Protein AF-A0A959RTI9-F1 (afdb_monomer_lite)

Structure (mmCIF, N/CA/C/O backbone):
data_AF-A0A959RTI9-F1
#
_entry.id   AF-A0A959RTI9-F1
#
loop_
_atom_site.group_PDB
_atom_site.id
_atom_site.type_symbol
_atom_site.label_atom_id
_atom_site.label_alt_id
_atom_site.label_comp_id
_atom_site.label_asym_id
_atom_site.label_entity_id
_atom_site.label_seq_id
_atom_site.pdbx_PDB_ins_code
_atom_site.Cartn_x
_atom_site.Cartn_y
_atom_site.Cartn_z
_atom_site.occupancy
_atom_site.B_iso_or_equiv
_atom_site.auth_seq_id
_atom_site.auth_comp_id
_atom_site.auth_asym_id
_atom_site.auth_atom_id
_atom_site.pdbx_PDB_model_num
ATOM 1 N N . MET A 1 1 ? 55.085 5.504 -13.048 1.00 36.44 1 MET A N 1
ATOM 2 C CA . MET A 1 1 ? 54.106 6.580 -12.779 1.00 36.44 1 MET A CA 1
ATOM 3 C C . MET A 1 1 ? 52.721 5.998 -13.016 1.00 36.44 1 MET A C 1
ATOM 5 O O . MET A 1 1 ? 52.321 5.888 -14.165 1.00 36.44 1 MET A O 1
ATOM 9 N N . ASN A 1 2 ? 52.036 5.537 -11.965 1.00 36.00 2 ASN A N 1
ATOM 10 C CA . ASN A 1 2 ? 50.698 4.949 -12.093 1.00 36.00 2 ASN A CA 1
ATOM 11 C C . ASN A 1 2 ? 49.658 6.026 -11.789 1.00 36.00 2 ASN A C 1
ATOM 13 O O . ASN A 1 2 ? 49.464 6.396 -10.633 1.00 36.00 2 ASN A O 1
ATOM 17 N N . ASN A 1 3 ? 49.036 6.548 -12.842 1.00 45.06 3 ASN A N 1
ATOM 18 C CA . ASN A 1 3 ? 47.952 7.514 -12.749 1.00 45.06 3 ASN A CA 1
ATOM 19 C C . ASN A 1 3 ? 46.677 6.764 -12.335 1.00 45.06 3 ASN A C 1
ATOM 21 O O . ASN A 1 3 ? 46.053 6.085 -13.149 1.00 45.06 3 ASN A O 1
ATOM 25 N N . GLN A 1 4 ? 46.338 6.810 -11.047 1.00 54.28 4 GLN A N 1
ATOM 26 C CA . GLN A 1 4 ? 45.078 6.272 -10.537 1.00 54.28 4 GLN A CA 1
ATOM 27 C C . GLN A 1 4 ? 43.976 7.272 -10.883 1.00 54.28 4 GLN A C 1
ATOM 29 O O . GLN A 1 4 ? 43.758 8.257 -10.177 1.00 54.28 4 GLN A O 1
ATOM 34 N N . ASN A 1 5 ? 43.323 7.049 -12.021 1.00 61.22 5 ASN A N 1
ATOM 35 C CA . ASN A 1 5 ? 42.194 7.848 -12.471 1.00 61.22 5 ASN A CA 1
ATOM 36 C C . ASN A 1 5 ? 41.013 7.599 -11.521 1.00 61.22 5 ASN A C 1
ATOM 38 O O . ASN A 1 5 ? 40.184 6.724 -11.762 1.00 61.22 5 ASN A O 1
ATOM 42 N N . ASN A 1 6 ? 40.926 8.371 -10.438 1.00 61.66 6 ASN A N 1
ATOM 43 C CA . ASN A 1 6 ? 39.734 8.441 -9.601 1.00 61.66 6 ASN A CA 1
ATOM 44 C C . ASN A 1 6 ? 38.649 9.189 -10.382 1.00 61.66 6 ASN A C 1
ATOM 46 O O . ASN A 1 6 ? 38.362 10.358 -10.113 1.00 61.66 6 ASN A O 1
ATOM 50 N N . LEU A 1 7 ? 38.067 8.543 -11.397 1.00 68.25 7 LEU A N 1
ATOM 51 C CA . LEU A 1 7 ? 36.835 9.044 -11.984 1.00 68.25 7 LEU A CA 1
ATOM 52 C C . LEU A 1 7 ? 35.827 9.114 -10.846 1.00 68.25 7 LEU A C 1
ATOM 54 O O . LEU A 1 7 ? 35.525 8.106 -10.206 1.00 68.25 7 LEU A O 1
ATOM 58 N N . SER A 1 8 ? 35.356 10.325 -10.551 1.00 81.19 8 SER A N 1
ATOM 59 C CA . SER A 1 8 ? 34.340 10.491 -9.523 1.00 81.19 8 SER A CA 1
ATOM 60 C C . SER A 1 8 ? 33.170 9.566 -9.862 1.00 81.19 8 SER A C 1
ATOM 62 O O . SER A 1 8 ? 32.720 9.531 -11.009 1.00 81.19 8 SER A O 1
ATOM 64 N N . ALA A 1 9 ? 32.674 8.807 -8.882 1.00 79.06 9 ALA A N 1
ATOM 65 C CA . ALA A 1 9 ? 31.530 7.913 -9.083 1.00 79.06 9 ALA A CA 1
ATOM 66 C C . ALA A 1 9 ? 30.336 8.649 -9.726 1.00 79.06 9 ALA A C 1
ATOM 68 O O . ALA A 1 9 ? 29.565 8.063 -10.476 1.00 79.06 9 ALA A O 1
ATOM 69 N N . ARG A 1 10 ? 30.251 9.967 -9.500 1.00 78.69 10 ARG A N 1
ATOM 70 C CA . ARG A 1 10 ? 29.314 10.901 -10.134 1.00 78.69 10 ARG A CA 1
ATOM 71 C C . ARG A 1 10 ? 29.502 11.014 -11.651 1.00 78.69 10 ARG A C 1
ATOM 73 O O . ARG A 1 10 ? 28.515 10.973 -12.374 1.00 78.69 10 ARG A O 1
ATOM 80 N N . LEU A 1 11 ? 30.741 11.131 -12.136 1.00 88.69 11 LEU A N 1
ATOM 81 C CA . LEU A 1 11 ? 31.049 11.180 -13.569 1.00 88.69 11 LEU A CA 1
ATOM 82 C C . LEU A 1 11 ? 30.736 9.841 -14.243 1.00 88.69 11 LEU A C 1
ATOM 84 O O . LEU A 1 11 ? 30.121 9.826 -15.303 1.00 88.69 11 LEU A O 1
ATOM 88 N N . VAL A 1 12 ? 31.110 8.723 -13.613 1.00 88.69 12 VAL A N 1
ATOM 89 C CA . VAL A 1 12 ? 30.820 7.381 -14.144 1.00 88.69 12 VAL A CA 1
ATOM 90 C C . VAL A 1 12 ? 29.311 7.141 -14.199 1.00 88.69 12 VAL A C 1
ATOM 92 O O . VAL A 1 12 ? 28.798 6.760 -15.246 1.00 88.69 12 VAL A O 1
ATOM 95 N N . ALA A 1 13 ? 28.585 7.438 -13.117 1.00 84.12 13 ALA A N 1
ATOM 96 C CA . ALA A 1 13 ? 27.128 7.337 -13.088 1.00 84.12 13 ALA A CA 1
ATOM 97 C C . ALA A 1 13 ? 26.467 8.244 -14.138 1.00 84.12 13 ALA A C 1
ATOM 99 O O . ALA A 1 13 ? 25.537 7.814 -14.814 1.00 84.12 13 ALA A O 1
ATOM 100 N N . GLY A 1 14 ? 26.975 9.468 -14.320 1.00 91.56 14 GLY A N 1
ATOM 101 C CA . GLY A 1 14 ? 26.494 10.399 -15.340 1.00 91.56 14 GLY A CA 1
ATOM 102 C C . GLY A 1 14 ? 26.694 9.880 -16.764 1.00 91.56 14 GLY A C 1
ATOM 103 O O . GLY A 1 14 ? 25.753 9.890 -17.549 1.00 91.56 14 GLY A O 1
ATOM 104 N N . ILE A 1 15 ? 27.884 9.366 -17.091 1.00 94.56 15 ILE A N 1
ATOM 105 C CA . ILE A 1 15 ? 28.177 8.790 -18.415 1.00 94.56 15 ILE A CA 1
ATOM 106 C C . ILE A 1 15 ? 27.291 7.570 -18.684 1.00 94.56 15 ILE A C 1
ATOM 108 O O . ILE A 1 15 ? 26.726 7.457 -19.769 1.00 94.56 15 ILE A O 1
ATOM 112 N N . VAL A 1 16 ? 27.128 6.685 -17.697 1.00 91.56 16 VAL A N 1
ATOM 113 C CA . VAL A 1 16 ? 26.249 5.510 -17.802 1.00 91.56 16 VAL A CA 1
ATOM 114 C C . VAL A 1 16 ? 24.797 5.933 -18.037 1.00 91.56 16 VAL A C 1
ATOM 116 O O . VAL A 1 16 ? 24.138 5.377 -18.912 1.00 91.56 16 VAL A O 1
ATOM 119 N N . LEU A 1 17 ? 24.312 6.947 -17.317 1.00 93.06 17 LEU A N 1
ATOM 120 C CA . LEU A 1 17 ? 22.950 7.462 -17.461 1.00 93.06 17 LEU A CA 1
ATOM 121 C C . LEU A 1 17 ? 22.720 8.118 -18.830 1.00 93.06 17 LEU A C 1
ATOM 123 O O . LEU A 1 17 ? 21.691 7.873 -19.455 1.00 93.06 17 LEU A O 1
ATOM 127 N N . ILE A 1 18 ? 23.689 8.893 -19.329 1.00 95.25 18 ILE A N 1
ATOM 128 C CA . ILE A 1 18 ? 23.640 9.487 -20.674 1.00 95.25 18 ILE A CA 1
ATOM 129 C C . ILE A 1 18 ? 23.635 8.390 -21.745 1.00 95.25 18 ILE A C 1
ATOM 131 O O . ILE A 1 18 ? 22.840 8.461 -22.679 1.00 95.25 18 ILE A O 1
ATOM 135 N N . ALA A 1 19 ? 24.478 7.363 -21.607 1.00 93.19 19 ALA A N 1
ATOM 136 C CA . ALA A 1 19 ? 24.539 6.251 -22.553 1.00 93.19 19 ALA A CA 1
ATOM 137 C C . ALA A 1 19 ? 23.228 5.445 -22.584 1.00 93.19 19 ALA A C 1
ATOM 139 O O . ALA A 1 19 ? 22.709 5.171 -23.664 1.00 93.19 19 ALA A O 1
ATOM 140 N N . LEU A 1 20 ? 22.663 5.123 -21.414 1.00 88.31 20 LEU A N 1
ATOM 141 C CA . LEU A 1 20 ? 21.357 4.465 -21.284 1.00 88.31 20 LEU A CA 1
ATOM 142 C C . LEU A 1 20 ? 20.231 5.303 -21.903 1.00 88.31 20 LEU A C 1
ATOM 144 O O . LEU A 1 20 ? 19.419 4.768 -22.652 1.00 88.31 20 LEU A O 1
ATOM 148 N N . GLY A 1 21 ? 20.203 6.612 -21.636 1.00 84.69 21 GLY A N 1
ATOM 149 C CA . GLY A 1 21 ? 19.206 7.523 -22.201 1.00 84.69 21 GLY A CA 1
ATOM 150 C C . GLY A 1 21 ? 19.320 7.671 -23.719 1.00 84.69 21 GLY A C 1
ATOM 151 O O . GLY A 1 21 ? 18.307 7.667 -24.414 1.00 84.69 21 GLY A O 1
ATOM 152 N N . ALA A 1 22 ? 20.541 7.743 -24.253 1.00 89.94 22 ALA A N 1
ATOM 153 C CA . ALA A 1 22 ? 20.774 7.782 -25.693 1.00 89.94 22 ALA A CA 1
ATOM 154 C C . ALA A 1 22 ? 20.317 6.479 -26.370 1.00 89.94 22 ALA A C 1
ATOM 156 O O . ALA A 1 22 ? 19.592 6.534 -27.358 1.00 89.94 22 ALA A O 1
ATOM 157 N N . LEU A 1 23 ? 20.665 5.316 -25.806 1.00 85.31 23 LEU A N 1
ATOM 158 C CA . LEU A 1 23 ? 20.187 4.012 -26.283 1.00 85.31 23 LEU A CA 1
ATOM 159 C C . LEU A 1 23 ? 18.655 3.938 -26.307 1.00 85.31 23 LEU A C 1
ATOM 161 O O . LEU A 1 23 ? 18.082 3.513 -27.305 1.00 85.31 23 LEU A O 1
ATOM 165 N N . PHE A 1 24 ? 18.000 4.412 -25.245 1.00 79.94 24 PHE A N 1
ATOM 166 C CA . PHE A 1 24 ? 16.542 4.440 -25.132 1.00 79.94 24 PHE A CA 1
ATOM 167 C C . PHE A 1 24 ? 15.878 5.331 -26.193 1.00 79.94 24 PHE A C 1
ATOM 169 O O . PHE A 1 24 ? 14.869 4.955 -26.784 1.00 79.94 24 PHE A O 1
ATOM 176 N N . LEU A 1 25 ? 16.450 6.507 -26.466 1.00 86.06 25 LEU A N 1
ATOM 177 C CA . LEU A 1 25 ? 15.951 7.403 -27.511 1.00 86.06 25 LEU A CA 1
ATOM 178 C C . LEU A 1 25 ? 16.100 6.795 -28.907 1.00 86.06 25 LEU A C 1
ATOM 180 O O . LEU A 1 25 ? 15.191 6.926 -29.722 1.00 86.06 25 LEU A O 1
ATOM 184 N N . LEU A 1 26 ? 17.225 6.132 -29.186 1.00 85.94 26 LEU A N 1
ATOM 185 C CA . LEU A 1 26 ? 17.480 5.509 -30.488 1.00 85.94 26 LEU A CA 1
ATOM 186 C C . LEU A 1 26 ? 16.531 4.333 -30.767 1.00 85.94 26 LEU A C 1
ATOM 188 O O . LEU A 1 26 ? 16.128 4.146 -31.917 1.00 85.94 26 LEU A O 1
ATOM 192 N N . ASP A 1 27 ? 16.162 3.588 -29.725 1.00 76.50 27 ASP A N 1
ATOM 193 C CA . ASP A 1 27 ? 15.156 2.525 -29.783 1.00 76.50 27 ASP A CA 1
ATOM 194 C C . ASP A 1 27 ? 13.742 3.100 -29.986 1.00 76.50 27 ASP A C 1
ATOM 196 O O . ASP A 1 27 ? 13.024 2.694 -30.898 1.00 76.50 27 ASP A O 1
ATOM 200 N N . ASN A 1 28 ? 13.371 4.150 -29.238 1.00 78.94 28 ASN A N 1
ATOM 201 C CA . ASN A 1 28 ? 12.070 4.815 -29.387 1.00 78.94 28 ASN A CA 1
ATOM 202 C C . ASN A 1 28 ? 11.860 5.437 -30.779 1.00 78.94 28 ASN A C 1
ATOM 204 O O . ASN A 1 28 ? 10.746 5.430 -31.297 1.00 78.94 28 ASN A O 1
ATOM 208 N N . TYR A 1 29 ? 12.926 5.951 -31.395 1.00 84.94 29 TYR A N 1
ATOM 209 C CA . TYR A 1 29 ? 12.884 6.525 -32.742 1.00 84.94 29 TYR A CA 1
ATOM 210 C C . TYR A 1 29 ? 12.910 5.464 -33.858 1.00 84.94 29 TYR A C 1
ATOM 212 O O . TYR A 1 29 ? 12.893 5.814 -35.038 1.00 84.94 29 TYR A O 1
ATOM 220 N N . GLY A 1 30 ? 12.988 4.174 -33.508 1.00 75.38 30 GLY A N 1
ATOM 221 C CA . GLY A 1 30 ? 13.015 3.062 -34.459 1.00 75.38 30 GLY A CA 1
ATOM 222 C C . GLY A 1 30 ? 14.284 2.995 -35.315 1.00 75.38 30 GLY A C 1
ATOM 223 O O . GLY A 1 30 ? 14.293 2.314 -36.339 1.00 75.38 30 GLY A O 1
ATOM 224 N N . ILE A 1 31 ? 15.351 3.706 -34.927 1.00 79.69 31 ILE A N 1
ATOM 225 C CA . ILE A 1 31 ? 16.634 3.731 -35.654 1.00 79.69 31 ILE A CA 1
ATOM 226 C C . ILE A 1 31 ? 17.400 2.429 -35.409 1.00 79.69 31 ILE A C 1
ATOM 228 O O . ILE A 1 31 ? 18.059 1.911 -36.311 1.00 79.69 31 ILE A O 1
ATOM 232 N N . ILE A 1 32 ? 17.299 1.888 -34.194 1.00 71.88 32 ILE A N 1
ATOM 233 C CA . ILE A 1 32 ? 17.843 0.582 -33.839 1.00 71.88 32 ILE A CA 1
ATOM 234 C C . ILE A 1 32 ? 16.691 -0.256 -33.295 1.00 71.88 32 ILE A C 1
ATOM 236 O O . ILE A 1 32 ? 16.095 0.118 -32.298 1.00 71.88 32 ILE A O 1
ATOM 240 N N . ASN A 1 33 ? 16.391 -1.394 -33.926 1.00 64.81 33 ASN A N 1
ATOM 241 C CA . ASN A 1 33 ? 15.509 -2.403 -33.336 1.00 64.81 33 ASN A CA 1
ATOM 242 C C . ASN A 1 33 ? 16.312 -3.195 -32.303 1.00 64.81 33 ASN A C 1
ATOM 244 O O . ASN A 1 33 ? 16.719 -4.334 -32.554 1.00 64.81 33 ASN A O 1
ATOM 248 N N . PHE A 1 34 ? 16.590 -2.590 -31.149 1.00 64.62 34 PHE A N 1
ATOM 249 C CA . PHE A 1 34 ? 16.980 -3.403 -30.016 1.00 64.62 34 PHE A CA 1
ATOM 250 C C . PHE A 1 34 ? 15.709 -4.125 -29.579 1.00 64.62 34 PHE A C 1
ATOM 252 O O . PHE A 1 34 ? 14.785 -3.525 -29.052 1.00 64.62 34 PHE A O 1
ATOM 259 N N . SER A 1 35 ? 15.646 -5.444 -29.771 1.00 61.09 35 SER A N 1
ATOM 260 C CA . SER A 1 35 ? 14.700 -6.265 -29.007 1.00 61.09 35 SER A CA 1
ATOM 261 C C . SER A 1 35 ? 15.154 -6.287 -27.546 1.00 61.09 35 SER A C 1
ATOM 263 O O . SER A 1 35 ? 15.581 -7.320 -27.029 1.00 61.09 35 SER A O 1
ATOM 265 N N . LEU A 1 36 ? 15.139 -5.125 -26.887 1.00 61.09 36 LEU A N 1
ATOM 266 C CA . LEU A 1 36 ? 15.206 -5.059 -25.445 1.00 61.09 36 LEU A CA 1
ATOM 267 C C . LEU A 1 36 ? 14.011 -5.865 -24.951 1.00 61.09 36 LEU A C 1
ATOM 269 O O . LEU A 1 36 ? 12.888 -5.642 -25.406 1.00 61.09 36 LEU A O 1
ATOM 273 N N . PRO A 1 37 ? 14.236 -6.853 -24.080 1.00 60.62 37 PRO A N 1
ATOM 274 C CA . PRO A 1 37 ? 13.142 -7.657 -23.593 1.00 60.62 37 PRO A CA 1
ATOM 275 C C . PRO A 1 37 ? 12.066 -6.747 -22.996 1.00 60.62 37 PRO A C 1
ATOM 277 O O . PRO A 1 37 ? 12.336 -6.002 -22.054 1.00 60.62 37 PRO A O 1
ATOM 280 N N . ASN A 1 38 ? 10.850 -6.814 -23.542 1.00 63.97 38 ASN A N 1
ATOM 281 C CA . ASN A 1 38 ? 9.734 -5.938 -23.164 1.00 63.97 38 ASN A CA 1
ATOM 282 C C . ASN A 1 38 ? 9.455 -5.934 -21.648 1.00 63.97 38 ASN A C 1
ATOM 284 O O . ASN A 1 38 ? 8.903 -4.975 -21.121 1.00 63.97 38 ASN A O 1
ATOM 288 N N . PHE A 1 39 ? 9.895 -6.969 -20.921 1.00 62.03 39 PHE A N 1
ATOM 289 C CA . PHE A 1 39 ? 9.803 -7.035 -19.464 1.00 62.03 39 PHE A CA 1
ATOM 290 C C . PHE A 1 39 ? 10.592 -5.931 -18.731 1.00 62.03 39 PHE A C 1
ATOM 292 O O . PHE A 1 39 ? 10.231 -5.590 -17.615 1.00 62.03 39 PHE A O 1
ATOM 299 N N . LEU A 1 40 ? 11.647 -5.345 -19.314 1.00 62.12 40 LEU A N 1
ATOM 300 C CA . LEU A 1 40 ? 12.419 -4.264 -18.670 1.00 62.12 40 LEU A CA 1
ATOM 301 C C . LEU A 1 40 ? 11.725 -2.896 -18.742 1.00 62.12 40 LEU A C 1
ATOM 303 O O . LEU A 1 40 ? 12.029 -2.018 -17.940 1.00 62.12 40 LEU A O 1
ATOM 307 N N . PHE A 1 41 ? 10.803 -2.713 -19.690 1.00 64.31 41 PHE A N 1
ATOM 308 C CA . PHE A 1 41 ? 10.075 -1.453 -19.894 1.00 64.31 41 PHE A CA 1
ATOM 309 C C . PHE A 1 41 ? 8.827 -1.323 -19.022 1.00 64.31 41 PHE A C 1
ATOM 311 O O . PHE A 1 41 ? 8.275 -0.236 -18.853 1.00 64.31 41 PHE A O 1
ATOM 318 N N . HIS A 1 42 ? 8.398 -2.436 -18.453 1.00 75.75 42 HIS A N 1
ATOM 319 C CA . HIS A 1 42 ? 7.317 -2.505 -17.496 1.00 75.75 42 HIS A CA 1
ATOM 320 C C . HIS A 1 42 ? 7.841 -2.031 -16.128 1.00 75.75 42 HIS A C 1
ATOM 322 O O . HIS A 1 42 ? 8.674 -2.678 -15.485 1.00 75.75 42 HIS A O 1
ATOM 328 N N . TRP A 1 43 ? 7.379 -0.854 -15.697 1.00 77.38 43 TRP A N 1
ATOM 329 C CA . TRP A 1 43 ? 7.747 -0.209 -14.428 1.00 77.38 43 TRP A CA 1
ATOM 330 C C . TRP A 1 43 ? 7.510 -1.113 -13.210 1.00 77.38 43 TRP A C 1
ATOM 332 O O . TRP A 1 43 ? 8.170 -0.979 -12.179 1.00 77.38 43 TRP A O 1
ATOM 342 N N . GLU A 1 44 ? 6.609 -2.078 -13.353 1.00 82.69 44 GLU A N 1
ATOM 343 C CA . GLU A 1 44 ? 6.295 -3.111 -12.382 1.00 82.69 44 GLU A CA 1
ATOM 344 C C . GLU A 1 44 ? 7.535 -3.935 -12.013 1.00 82.69 44 GLU A C 1
ATOM 346 O O . GLU A 1 44 ? 7.810 -4.155 -10.832 1.00 82.69 44 GLU A O 1
ATOM 351 N N . TYR A 1 45 ? 8.345 -4.331 -12.998 1.00 82.88 45 TYR A N 1
ATOM 352 C CA . TYR A 1 45 ? 9.552 -5.124 -12.751 1.00 82.88 45 TYR A CA 1
ATOM 353 C C . TYR A 1 45 ? 10.678 -4.288 -12.144 1.00 82.88 45 TYR A C 1
ATOM 355 O O . TYR A 1 45 ? 11.469 -4.812 -11.358 1.00 82.88 45 TYR A O 1
ATOM 363 N N . ILE A 1 46 ? 10.723 -2.985 -12.441 1.00 83.50 46 ILE A N 1
ATOM 364 C CA . ILE A 1 46 ? 11.659 -2.051 -11.800 1.00 83.50 46 ILE A CA 1
ATOM 365 C C . ILE A 1 46 ? 11.346 -1.955 -10.301 1.00 83.50 46 ILE A C 1
ATOM 367 O O . ILE A 1 46 ? 12.253 -2.077 -9.475 1.00 83.50 46 ILE A O 1
ATOM 371 N N . LEU A 1 47 ? 10.067 -1.816 -9.930 1.00 85.31 47 LEU A N 1
ATOM 372 C CA . LEU A 1 47 ? 9.644 -1.800 -8.525 1.00 85.31 47 LEU A CA 1
ATOM 373 C C . LEU A 1 47 ? 9.970 -3.108 -7.803 1.00 85.31 47 LEU A C 1
ATOM 375 O O . LEU A 1 47 ? 10.466 -3.076 -6.676 1.00 85.31 47 LEU A O 1
ATOM 379 N N . ILE A 1 48 ? 9.738 -4.251 -8.452 1.00 85.38 48 ILE A N 1
ATOM 380 C CA . ILE A 1 48 ? 10.061 -5.567 -7.884 1.00 85.38 48 ILE A CA 1
ATOM 381 C C . ILE A 1 48 ? 11.573 -5.711 -7.687 1.00 85.38 48 ILE A C 1
ATOM 383 O O . ILE A 1 48 ? 12.009 -6.114 -6.609 1.00 85.38 48 ILE A O 1
ATOM 387 N N . GLY A 1 49 ? 12.383 -5.335 -8.680 1.00 86.00 49 GLY A N 1
ATOM 388 C CA . GLY A 1 49 ? 13.844 -5.395 -8.597 1.00 86.00 49 GLY A CA 1
ATOM 389 C C . GLY A 1 49 ? 14.408 -4.529 -7.468 1.00 86.00 49 GLY A C 1
ATOM 390 O O . GLY A 1 49 ? 15.217 -5.000 -6.666 1.00 86.00 49 GLY A O 1
ATOM 391 N N . ILE A 1 50 ? 13.926 -3.288 -7.342 1.00 86.00 50 ILE A N 1
ATOM 392 C CA . ILE A 1 50 ? 14.300 -2.382 -6.244 1.00 86.00 50 ILE A CA 1
ATOM 393 C C . ILE A 1 50 ? 13.832 -2.942 -4.896 1.00 86.00 50 ILE A C 1
ATOM 395 O O . ILE A 1 50 ? 14.580 -2.910 -3.919 1.00 86.00 50 ILE A O 1
ATOM 399 N N . GLY A 1 51 ? 12.619 -3.490 -4.833 1.00 86.31 51 GLY A N 1
ATOM 400 C CA . GLY A 1 51 ? 12.081 -4.103 -3.624 1.00 86.31 51 GLY A CA 1
ATOM 401 C C . GLY A 1 51 ? 12.922 -5.287 -3.133 1.00 86.31 51 GLY A C 1
ATOM 402 O O . GLY A 1 51 ? 13.235 -5.362 -1.943 1.00 86.31 51 GLY A O 1
ATOM 403 N N . ILE A 1 52 ? 13.368 -6.161 -4.043 1.00 87.38 52 ILE A N 1
ATOM 404 C CA . ILE A 1 52 ? 14.278 -7.279 -3.740 1.00 87.38 52 ILE A CA 1
ATOM 405 C C . ILE A 1 52 ? 15.632 -6.759 -3.249 1.00 87.38 52 ILE A C 1
ATOM 407 O O . ILE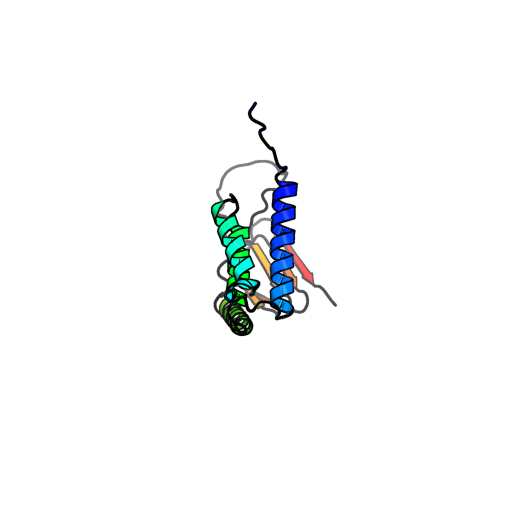 A 1 52 ? 16.156 -7.246 -2.246 1.00 87.38 52 ILE A O 1
ATOM 411 N N . TYR A 1 53 ? 16.181 -5.737 -3.906 1.00 88.56 53 TYR A N 1
ATOM 412 C CA . TYR A 1 53 ? 17.442 -5.124 -3.493 1.00 88.56 53 TYR A CA 1
ATOM 413 C C . TYR A 1 53 ? 17.360 -4.547 -2.068 1.00 88.56 53 TYR A C 1
ATOM 415 O O . TYR A 1 53 ? 18.217 -4.828 -1.226 1.00 88.56 53 TYR A O 1
ATOM 423 N N . ILE A 1 54 ? 16.287 -3.812 -1.755 1.00 85.06 54 ILE A N 1
ATOM 424 C CA . ILE A 1 54 ? 16.031 -3.257 -0.418 1.00 85.06 54 ILE A CA 1
ATOM 425 C C . ILE A 1 54 ? 15.876 -4.374 0.617 1.00 85.06 54 ILE A C 1
ATOM 427 O O . ILE A 1 54 ? 16.426 -4.267 1.714 1.00 85.06 54 ILE A O 1
ATOM 431 N N . LEU A 1 55 ? 15.174 -5.458 0.284 1.00 86.75 55 LEU A N 1
ATOM 432 C CA . LEU A 1 55 ? 15.004 -6.607 1.177 1.00 86.75 55 LEU A CA 1
ATOM 433 C C . LEU A 1 55 ? 16.343 -7.270 1.531 1.00 86.75 55 LEU A C 1
ATOM 435 O O . LEU A 1 55 ? 16.502 -7.775 2.643 1.00 86.75 55 LEU A O 1
ATOM 439 N N . SER A 1 56 ? 17.298 -7.240 0.602 1.00 82.06 56 SER A N 1
ATOM 440 C CA . SER A 1 56 ? 18.619 -7.835 0.786 1.00 82.06 56 SER A CA 1
ATOM 441 C C . SER A 1 56 ? 19.609 -6.924 1.521 1.00 82.06 56 SER A C 1
ATOM 443 O O . SER A 1 56 ? 20.561 -7.437 2.103 1.00 82.06 56 SER A O 1
ATOM 445 N N . THR A 1 57 ? 19.407 -5.599 1.514 1.00 79.44 57 THR A N 1
ATOM 446 C CA . THR A 1 57 ? 20.366 -4.637 2.094 1.00 79.44 57 THR A CA 1
ATOM 447 C C . THR A 1 57 ? 19.870 -3.890 3.335 1.00 79.44 57 THR A C 1
ATOM 449 O O . THR A 1 57 ? 20.690 -3.330 4.061 1.00 79.44 57 THR A O 1
ATOM 452 N N . SER A 1 58 ? 18.558 -3.812 3.575 1.00 74.62 58 SER A N 1
ATOM 453 C CA . SER A 1 58 ? 17.986 -2.975 4.638 1.00 74.62 58 SER A CA 1
ATOM 454 C C . SER A 1 58 ? 17.654 -3.766 5.908 1.00 74.62 58 SER A C 1
ATOM 456 O O . SER A 1 58 ? 17.224 -4.916 5.855 1.00 74.62 58 SER A O 1
ATOM 458 N N . GLN A 1 59 ? 17.806 -3.115 7.067 1.00 71.88 59 GLN A N 1
ATOM 459 C CA . GLN A 1 59 ? 17.360 -3.650 8.364 1.00 71.88 59 GLN A CA 1
ATOM 460 C C . GLN A 1 59 ? 15.821 -3.724 8.440 1.00 71.88 59 GLN A C 1
ATOM 462 O O . GLN A 1 59 ? 15.257 -4.672 8.983 1.00 71.88 59 GLN A O 1
ATOM 467 N N . ASN A 1 60 ? 15.131 -2.751 7.829 1.00 73.75 60 ASN A N 1
ATOM 468 C CA . ASN A 1 60 ? 13.671 -2.652 7.809 1.00 73.75 60 ASN A CA 1
ATOM 469 C C . ASN A 1 60 ? 13.091 -3.222 6.512 1.00 73.75 60 ASN A C 1
ATOM 471 O O . ASN A 1 60 ? 12.824 -2.506 5.545 1.00 73.75 60 ASN A O 1
ATOM 475 N N . LYS A 1 61 ? 12.827 -4.529 6.536 1.00 81.62 61 LYS A N 1
ATOM 476 C CA . LYS A 1 61 ? 12.302 -5.308 5.403 1.00 81.62 61 LYS A CA 1
ATOM 477 C C . LYS A 1 61 ? 10.920 -4.857 4.914 1.00 81.62 61 LYS A C 1
ATOM 479 O O . LYS A 1 61 ? 10.549 -5.159 3.783 1.00 81.62 61 LYS A O 1
ATOM 484 N N . THR A 1 62 ? 10.178 -4.107 5.729 1.00 82.19 62 THR A N 1
ATOM 485 C CA . THR A 1 62 ? 8.824 -3.617 5.432 1.00 82.19 62 THR A CA 1
ATOM 486 C C . THR A 1 62 ? 8.761 -2.823 4.130 1.00 82.19 62 THR A C 1
ATOM 488 O O . THR A 1 62 ? 7.872 -3.062 3.320 1.00 82.19 62 THR A O 1
ATOM 491 N N . ALA A 1 63 ? 9.728 -1.934 3.880 1.00 83.75 63 ALA A N 1
ATOM 492 C CA . ALA A 1 63 ? 9.746 -1.124 2.661 1.00 83.75 63 ALA A CA 1
ATOM 493 C C . ALA A 1 63 ? 9.931 -1.985 1.399 1.00 83.75 63 ALA A C 1
ATOM 495 O O . ALA A 1 63 ? 9.200 -1.816 0.428 1.00 83.75 63 ALA A O 1
ATOM 496 N N . GLY A 1 64 ? 10.854 -2.955 1.437 1.00 85.38 64 GLY A N 1
ATOM 497 C CA . GLY A 1 64 ? 11.069 -3.895 0.333 1.00 85.38 64 GLY A CA 1
ATOM 498 C C . GLY A 1 64 ? 9.847 -4.778 0.074 1.00 85.38 64 GLY A C 1
ATOM 499 O O . GLY A 1 64 ? 9.443 -4.943 -1.073 1.00 85.38 64 GLY A O 1
ATOM 500 N N . ILE A 1 65 ? 9.203 -5.275 1.137 1.00 86.06 65 ILE A N 1
ATOM 501 C CA . ILE A 1 65 ? 7.974 -6.078 1.042 1.00 86.06 65 ILE A CA 1
ATOM 502 C C . ILE A 1 65 ? 6.835 -5.271 0.409 1.00 86.06 65 ILE A C 1
ATOM 504 O O . ILE A 1 65 ? 6.157 -5.783 -0.478 1.00 86.06 65 ILE A O 1
ATOM 508 N N . ILE A 1 66 ? 6.642 -4.014 0.820 1.00 87.81 66 ILE A N 1
ATOM 509 C CA . ILE A 1 66 ? 5.612 -3.137 0.245 1.00 87.81 66 ILE A CA 1
ATOM 510 C C . ILE A 1 66 ? 5.886 -2.891 -1.243 1.00 87.81 66 ILE A C 1
ATOM 512 O O . ILE A 1 66 ? 4.971 -3.025 -2.049 1.00 87.81 66 ILE A O 1
ATOM 516 N N . LEU A 1 67 ? 7.130 -2.584 -1.626 1.00 86.31 67 LEU A N 1
ATOM 517 C CA . LEU A 1 67 ? 7.493 -2.373 -3.033 1.00 86.31 67 LEU A CA 1
ATOM 518 C C . LEU A 1 67 ? 7.247 -3.617 -3.895 1.00 86.31 67 LEU A C 1
ATOM 520 O O . LEU A 1 67 ? 6.671 -3.504 -4.976 1.00 86.31 67 LEU A O 1
ATOM 524 N N . ILE A 1 68 ? 7.637 -4.797 -3.405 1.00 86.88 68 ILE A N 1
ATOM 525 C CA . ILE A 1 68 ? 7.386 -6.067 -4.097 1.00 86.88 68 ILE A CA 1
ATOM 526 C C . ILE A 1 68 ? 5.882 -6.311 -4.220 1.00 86.88 68 ILE A C 1
ATOM 528 O O . ILE A 1 68 ? 5.422 -6.682 -5.294 1.00 86.88 68 ILE A O 1
ATOM 532 N N . ALA A 1 69 ? 5.108 -6.078 -3.156 1.00 85.88 69 ALA A N 1
ATOM 533 C CA . ALA A 1 69 ? 3.661 -6.257 -3.178 1.00 85.88 69 ALA A CA 1
ATOM 534 C C . ALA A 1 69 ? 2.992 -5.327 -4.199 1.00 85.88 69 ALA A C 1
ATOM 536 O O . ALA A 1 69 ? 2.196 -5.788 -5.009 1.00 85.88 69 ALA A O 1
ATOM 537 N N . VAL A 1 70 ? 3.352 -4.041 -4.221 1.00 84.88 70 VAL A N 1
ATOM 538 C CA . VAL A 1 70 ? 2.805 -3.068 -5.180 1.00 84.88 70 VAL A CA 1
ATOM 539 C C . VAL A 1 70 ? 3.176 -3.439 -6.619 1.00 84.88 70 VAL A C 1
ATOM 541 O O . VAL A 1 70 ? 2.302 -3.456 -7.484 1.00 84.88 70 VAL A O 1
ATOM 544 N N . GLY A 1 71 ? 4.437 -3.799 -6.878 1.00 83.81 71 GLY A N 1
ATOM 545 C CA . GLY A 1 71 ? 4.870 -4.240 -8.206 1.00 83.81 71 GLY A CA 1
ATOM 546 C C . GLY A 1 71 ? 4.187 -5.539 -8.654 1.00 83.81 71 GLY A C 1
ATOM 547 O O . GLY A 1 71 ? 3.737 -5.640 -9.792 1.00 83.81 71 GLY A O 1
ATOM 548 N N . ALA A 1 72 ? 4.031 -6.511 -7.752 1.00 83.19 72 ALA A N 1
ATOM 549 C CA . ALA A 1 72 ? 3.363 -7.781 -8.035 1.00 83.19 72 ALA A CA 1
ATOM 550 C C . ALA A 1 72 ? 1.854 -7.620 -8.276 1.00 83.19 72 ALA A C 1
ATOM 552 O O . ALA A 1 72 ? 1.294 -8.295 -9.137 1.00 83.19 72 ALA A O 1
ATOM 553 N N . LEU A 1 73 ? 1.192 -6.711 -7.555 1.00 78.56 73 LEU A N 1
ATOM 554 C CA . LEU A 1 73 ? -0.217 -6.391 -7.790 1.00 78.56 73 LEU A CA 1
ATOM 555 C C . LEU A 1 73 ? -0.429 -5.795 -9.180 1.00 78.56 73 LEU A C 1
ATOM 557 O O . LEU A 1 73 ? -1.430 -6.102 -9.826 1.00 78.56 73 LEU A O 1
ATOM 561 N N . ASN A 1 74 ? 0.524 -5.001 -9.663 1.00 79.19 74 ASN A N 1
ATOM 562 C CA . ASN A 1 74 ? 0.424 -4.376 -10.973 1.00 79.19 74 ASN A CA 1
ATOM 563 C C . ASN A 1 74 ? 0.802 -5.302 -12.147 1.00 79.19 74 ASN A C 1
ATOM 565 O O . ASN A 1 74 ? 0.484 -4.987 -13.288 1.00 79.19 74 ASN A O 1
ATOM 569 N N . LEU A 1 75 ? 1.395 -6.478 -11.889 1.00 72.81 75 LEU A N 1
ATOM 570 C CA . LEU A 1 75 ? 1.707 -7.476 -12.927 1.00 72.81 75 LEU A CA 1
ATOM 571 C C . LEU A 1 75 ? 0.458 -8.022 -13.642 1.00 72.81 75 LEU A C 1
ATOM 573 O O . LEU A 1 75 ? 0.547 -8.506 -14.767 1.00 72.81 75 LEU A O 1
ATOM 577 N N . PHE A 1 76 ? -0.700 -7.961 -12.982 1.00 73.06 76 PHE A N 1
ATOM 578 C CA . PHE A 1 76 ? -1.974 -8.426 -13.518 1.00 73.06 76 PHE A CA 1
ATOM 579 C C . PHE A 1 76 ? -2.940 -7.243 -13.654 1.00 73.06 76 PHE A C 1
ATOM 581 O O . PHE A 1 76 ? -3.619 -6.905 -12.680 1.00 73.06 76 PHE A O 1
ATOM 588 N N . PRO A 1 77 ? -3.047 -6.606 -14.836 1.00 64.62 77 PRO A N 1
ATOM 589 C CA . PRO A 1 77 ? -4.057 -5.579 -15.075 1.00 64.62 77 PRO A CA 1
ATOM 590 C C . PRO A 1 77 ? -5.454 -6.204 -14.915 1.00 64.62 77 PRO A C 1
ATOM 592 O O . PRO A 1 77 ? -5.917 -6.949 -15.772 1.00 64.62 77 PRO A O 1
ATOM 595 N N . GLY A 1 78 ? -6.096 -5.962 -13.767 1.00 69.75 78 GLY A N 1
ATOM 596 C CA . GLY A 1 78 ? -7.368 -6.594 -13.376 1.00 69.75 78 GLY A CA 1
ATOM 597 C C . GLY A 1 78 ? -7.364 -7.277 -12.002 1.00 69.75 78 GLY A C 1
ATOM 598 O O . GLY A 1 78 ? -8.400 -7.763 -11.554 1.00 69.75 78 GLY A O 1
ATOM 599 N N . SER A 1 79 ? -6.235 -7.280 -11.294 1.00 75.88 79 SER A N 1
ATOM 600 C CA . SER A 1 79 ? -6.125 -7.759 -9.907 1.00 75.88 79 SER A CA 1
ATOM 601 C C . SER A 1 79 ? -6.814 -6.842 -8.884 1.00 75.88 79 SER A C 1
ATOM 603 O O . SER A 1 79 ? -7.208 -7.310 -7.819 1.00 75.88 79 SER A O 1
ATOM 605 N N . TRP A 1 80 ? -7.020 -5.558 -9.204 1.00 81.12 80 TRP A N 1
ATOM 606 C CA . TRP A 1 80 ? -7.685 -4.576 -8.332 1.00 81.12 80 TRP A CA 1
ATOM 607 C C . TRP A 1 80 ? -9.093 -5.006 -7.876 1.00 81.12 80 TRP A C 1
ATOM 609 O O . TRP A 1 80 ? -9.335 -5.021 -6.668 1.00 81.12 80 TRP A O 1
ATOM 619 N N . PRO A 1 81 ? -10.010 -5.424 -8.774 1.00 83.88 81 PRO A N 1
ATOM 620 C CA . PRO A 1 81 ? -11.279 -6.036 -8.384 1.00 83.88 81 PRO A CA 1
ATOM 621 C C . PRO A 1 81 ? -11.121 -7.235 -7.444 1.00 83.88 81 PRO A C 1
ATOM 623 O O . PRO A 1 81 ? -11.866 -7.353 -6.477 1.00 83.88 81 PRO A O 1
ATOM 626 N N . LEU A 1 82 ? -10.133 -8.103 -7.684 1.00 83.75 82 LEU A N 1
ATOM 627 C CA . LEU A 1 82 ? -9.896 -9.291 -6.862 1.00 83.75 82 LEU A CA 1
ATOM 628 C C . LEU A 1 82 ? -9.382 -8.923 -5.463 1.00 83.75 82 LEU A C 1
ATOM 630 O O . LEU A 1 82 ? -9.773 -9.551 -4.482 1.00 83.75 82 LEU A O 1
ATOM 634 N N . LEU A 1 83 ? -8.563 -7.874 -5.359 1.00 83.00 83 LEU A N 1
ATOM 635 C CA . LEU A 1 83 ? -8.109 -7.315 -4.089 1.00 83.00 83 LEU A CA 1
ATOM 636 C C . LEU A 1 83 ? -9.274 -6.692 -3.319 1.00 83.00 83 LEU A C 1
ATOM 638 O O . LEU A 1 83 ? -9.410 -6.965 -2.131 1.00 83.00 83 LEU A O 1
ATOM 642 N N . LEU A 1 84 ? -10.149 -5.923 -3.978 1.00 84.94 84 LEU A N 1
ATOM 643 C CA . LEU A 1 84 ? -11.361 -5.387 -3.347 1.00 84.94 84 LEU A CA 1
ATOM 644 C C . LEU A 1 84 ? -12.299 -6.503 -2.872 1.00 84.94 84 LEU A C 1
ATOM 646 O O . LEU A 1 84 ? -12.807 -6.432 -1.756 1.00 84.94 84 LEU A O 1
ATOM 650 N N . VAL A 1 85 ? -12.507 -7.542 -3.685 1.00 89.12 85 VAL A N 1
ATOM 651 C CA . VAL A 1 85 ? -13.325 -8.707 -3.313 1.00 89.12 85 VAL A CA 1
ATOM 652 C C . VAL A 1 85 ? -12.689 -9.459 -2.149 1.00 89.12 85 VAL A C 1
ATOM 654 O O . VAL A 1 85 ? -13.380 -9.784 -1.189 1.00 89.12 85 VAL A O 1
ATOM 657 N N . GLY A 1 86 ? -11.376 -9.690 -2.187 1.00 88.00 86 GLY A N 1
ATOM 658 C CA . GLY A 1 86 ? -10.634 -10.329 -1.105 1.00 88.00 86 GLY A CA 1
ATOM 659 C C . GLY A 1 86 ? -10.677 -9.518 0.188 1.00 88.00 86 GLY A C 1
ATOM 660 O O . GLY A 1 86 ? -10.896 -10.086 1.251 1.00 88.00 86 GLY A O 1
ATOM 661 N N . LEU A 1 87 ? -10.543 -8.193 0.106 1.00 87.44 87 LEU A N 1
ATOM 662 C CA . LEU A 1 87 ? -10.635 -7.286 1.248 1.00 87.44 87 LEU A CA 1
ATOM 663 C C . LEU A 1 87 ? -12.061 -7.231 1.811 1.00 87.44 87 LEU A C 1
ATOM 665 O O . LEU A 1 87 ? -12.237 -7.286 3.024 1.00 87.44 87 LEU A O 1
ATOM 669 N N . GLY A 1 88 ? -13.077 -7.185 0.948 1.00 84.75 88 GLY A N 1
ATOM 670 C CA . GLY A 1 88 ? -14.483 -7.243 1.344 1.00 84.75 88 GLY A CA 1
ATOM 671 C C . GLY A 1 88 ? -14.833 -8.572 2.013 1.00 84.75 88 GLY A C 1
ATOM 672 O O . GLY A 1 88 ? -15.390 -8.588 3.109 1.00 84.75 88 GLY A O 1
ATOM 673 N N . ALA A 1 89 ? -14.425 -9.691 1.413 1.00 88.25 89 ALA A N 1
ATOM 674 C CA . ALA A 1 89 ? -14.567 -11.018 2.001 1.00 88.25 89 ALA A CA 1
ATOM 675 C C . ALA A 1 89 ? -13.796 -11.130 3.322 1.00 88.25 89 ALA A C 1
ATOM 677 O O . ALA A 1 89 ? -14.320 -1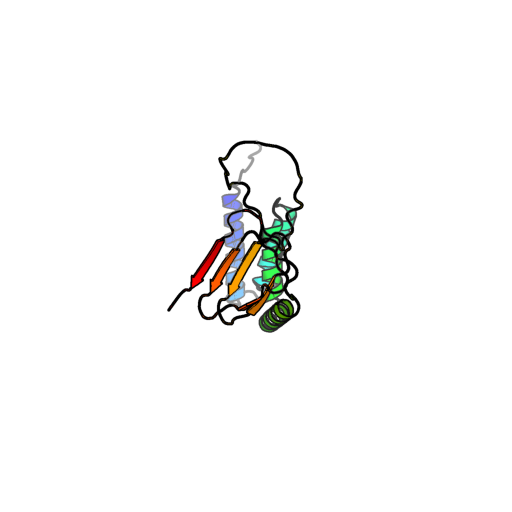1.677 4.286 1.00 88.25 89 ALA A O 1
ATOM 678 N N . TYR A 1 90 ? -12.587 -10.568 3.404 1.00 90.44 90 TYR A N 1
ATOM 679 C CA . TYR A 1 90 ? -11.797 -10.536 4.631 1.00 90.44 90 TYR A CA 1
ATOM 680 C C . TYR A 1 90 ? -12.491 -9.741 5.733 1.00 90.44 90 TYR A C 1
ATOM 682 O O . TYR A 1 90 ? -12.521 -10.213 6.859 1.00 90.44 90 TYR A O 1
ATOM 690 N N . ILE A 1 91 ? -13.084 -8.582 5.437 1.00 82.75 91 ILE A N 1
ATOM 691 C CA . ILE A 1 91 ? -13.859 -7.803 6.417 1.00 82.75 91 ILE A CA 1
ATOM 692 C C . ILE A 1 91 ? -15.064 -8.609 6.921 1.00 82.75 91 ILE A C 1
ATOM 694 O O . ILE A 1 91 ? -15.317 -8.631 8.122 1.00 82.75 91 ILE A O 1
ATOM 698 N N . ILE A 1 92 ? -15.768 -9.315 6.033 1.00 84.75 92 ILE A N 1
ATOM 699 C CA . ILE A 1 92 ? -16.924 -10.154 6.395 1.00 84.75 92 ILE A CA 1
ATOM 700 C C . ILE A 1 92 ? -16.496 -11.359 7.247 1.00 84.75 92 ILE A C 1
ATOM 702 O O . ILE A 1 92 ? -17.142 -11.693 8.239 1.00 84.75 92 ILE A O 1
ATOM 706 N N . LEU A 1 93 ? -15.399 -12.017 6.871 1.00 80.50 93 LEU A N 1
ATOM 707 C CA . LEU A 1 93 ? -14.869 -13.196 7.561 1.00 80.50 93 LEU A CA 1
ATOM 708 C C . LEU A 1 93 ? -14.144 -12.832 8.855 1.00 80.50 93 LEU A C 1
ATOM 710 O O . LEU A 1 93 ? -14.124 -13.626 9.798 1.00 80.50 93 LEU A O 1
ATOM 714 N N . LYS A 1 94 ? -13.596 -11.617 8.940 1.00 69.06 94 LYS A N 1
ATOM 715 C CA . LYS A 1 94 ? -13.082 -11.018 10.166 1.00 69.06 94 LYS A CA 1
ATOM 716 C C . LYS A 1 94 ? -14.255 -10.556 11.019 1.00 69.06 94 LYS A C 1
ATOM 718 O O . LYS A 1 94 ? -14.425 -9.384 11.341 1.00 69.06 94 LYS A O 1
ATOM 723 N N . ARG A 1 95 ? -15.045 -11.532 11.457 1.00 57.97 95 ARG A N 1
ATOM 724 C CA . ARG A 1 95 ? -15.857 -11.400 12.655 1.00 57.97 95 ARG A CA 1
ATOM 725 C C . ARG A 1 95 ? -14.917 -10.971 13.777 1.00 57.97 95 ARG A C 1
ATOM 727 O O . ARG A 1 95 ? -13.927 -11.646 14.042 1.00 57.97 95 ARG A O 1
ATOM 734 N N . ASN A 1 96 ? -15.230 -9.817 14.354 1.00 56.19 96 ASN A N 1
ATOM 735 C CA . ASN A 1 96 ? -14.558 -9.153 15.462 1.00 56.19 96 ASN A CA 1
ATOM 736 C C . ASN A 1 96 ? -14.128 -10.141 16.565 1.00 56.19 96 ASN A C 1
ATOM 738 O O . ASN A 1 96 ? -14.891 -10.431 17.482 1.00 56.19 96 ASN A O 1
ATOM 742 N N . SER A 1 97 ? -12.913 -10.671 16.461 1.00 49.69 97 SER A N 1
ATOM 743 C CA . SER A 1 97 ? -12.245 -11.377 17.548 1.00 49.69 97 SER A CA 1
ATOM 744 C C . SER A 1 97 ? -11.316 -10.370 18.198 1.00 49.69 97 SER A C 1
ATOM 746 O O . SER A 1 97 ? -10.277 -10.048 17.628 1.00 49.69 97 SER A O 1
ATOM 748 N N . SER A 1 98 ? -11.757 -9.855 19.346 1.00 46.94 98 SER A N 1
ATOM 749 C CA . SER A 1 98 ? -10.987 -9.094 20.331 1.00 46.94 98 SER A CA 1
ATOM 750 C C . SER A 1 98 ? -9.939 -8.148 19.753 1.00 46.94 98 SER A C 1
ATOM 752 O O . SER A 1 98 ? -8.774 -8.504 19.575 1.00 46.94 98 SER A O 1
ATOM 754 N N . VAL A 1 99 ? -10.341 -6.893 19.556 1.00 42.06 99 VAL A N 1
ATOM 755 C CA . VAL A 1 99 ? -9.389 -5.782 19.562 1.00 42.06 99 VAL A CA 1
ATOM 756 C C . VAL A 1 99 ? -8.635 -5.840 20.892 1.00 42.06 99 VAL A C 1
ATOM 758 O O . VAL A 1 99 ? -9.214 -5.696 21.966 1.00 42.06 99 VAL A O 1
ATOM 761 N N . ASN A 1 100 ? -7.343 -6.142 20.797 1.00 45.03 100 ASN A N 1
ATOM 762 C CA . ASN A 1 100 ? -6.389 -6.041 21.887 1.00 45.03 100 ASN A CA 1
ATOM 763 C C . ASN A 1 100 ? -6.368 -4.567 22.310 1.00 45.03 100 ASN A C 1
ATOM 765 O O . ASN A 1 100 ? -5.901 -3.718 21.549 1.00 45.03 100 ASN A O 1
ATOM 769 N N . ASN A 1 101 ? -6.924 -4.256 23.479 1.00 46.47 101 ASN A N 1
ATOM 770 C CA . ASN A 1 101 ? -6.882 -2.903 24.016 1.00 46.47 101 ASN A CA 1
ATOM 771 C C . ASN A 1 101 ? -5.430 -2.582 24.368 1.00 46.47 101 ASN A C 1
ATOM 773 O O . ASN A 1 101 ? -4.850 -3.158 25.288 1.00 46.47 101 ASN A O 1
ATOM 777 N N . TYR A 1 102 ? -4.839 -1.682 23.590 1.00 39.44 102 TYR A N 1
ATOM 778 C CA . TYR A 1 102 ? -3.571 -1.055 23.913 1.00 39.44 102 TYR A CA 1
ATOM 779 C C . TYR A 1 102 ? -3.802 -0.198 25.163 1.00 39.44 102 TYR A C 1
ATOM 781 O O . TYR A 1 102 ? -4.458 0.839 25.101 1.00 39.44 102 TYR A O 1
ATOM 789 N N . VAL A 1 103 ? -3.336 -0.678 26.315 1.00 42.69 103 VAL A N 1
ATOM 790 C CA . VAL A 1 103 ? -3.338 0.088 27.563 1.00 42.69 103 VAL A CA 1
ATOM 791 C C . VAL A 1 103 ? -2.273 1.168 27.425 1.00 42.69 103 VAL A C 1
ATOM 793 O O . VAL A 1 103 ? -1.096 0.848 27.279 1.00 42.69 103 VAL A O 1
ATOM 7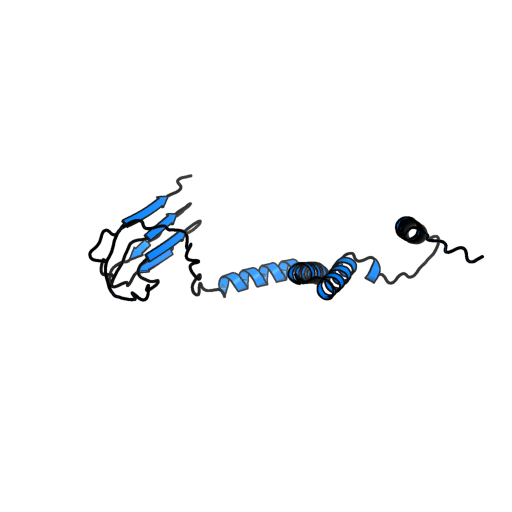96 N N . ASP A 1 104 ? -2.685 2.435 27.445 1.00 39.88 104 ASP A N 1
ATOM 797 C CA . ASP A 1 104 ? -1.767 3.566 27.568 1.00 39.88 104 ASP A CA 1
ATOM 798 C C . ASP A 1 104 ? -1.158 3.550 28.986 1.00 39.88 104 ASP A C 1
ATOM 800 O O . ASP A 1 104 ? -1.895 3.689 29.967 1.00 39.88 104 ASP A O 1
ATOM 804 N N . PRO A 1 105 ? 0.161 3.340 29.141 1.00 44.03 105 PRO A N 1
ATOM 805 C CA . PRO A 1 105 ? 0.799 3.263 30.452 1.00 44.03 105 PRO A CA 1
ATOM 806 C C . PRO A 1 105 ? 0.935 4.624 31.157 1.00 44.03 105 PRO A C 1
ATOM 808 O O . PRO A 1 105 ? 1.432 4.663 32.280 1.00 44.03 105 PRO A O 1
ATOM 811 N N . ASN A 1 106 ? 0.504 5.737 30.549 1.00 40.78 106 ASN A N 1
ATOM 812 C CA . ASN A 1 106 ? 0.702 7.079 31.109 1.00 40.78 106 ASN A CA 1
ATOM 813 C C . ASN A 1 106 ? -0.492 7.644 31.895 1.00 40.78 106 ASN A C 1
ATOM 815 O O . ASN A 1 106 ? -0.483 8.829 32.235 1.00 40.78 106 ASN A O 1
ATOM 819 N N . PHE A 1 107 ? -1.505 6.841 32.237 1.00 44.56 107 PHE A N 1
ATOM 820 C CA . PHE A 1 107 ? -2.550 7.307 33.152 1.00 44.56 107 PHE A CA 1
ATOM 821 C C . PHE A 1 107 ? -2.032 7.307 34.598 1.00 44.56 107 PHE A C 1
ATOM 823 O O . PHE A 1 107 ? -2.134 6.330 35.339 1.00 44.56 107 PHE A O 1
ATOM 830 N N . VAL A 1 108 ? -1.429 8.430 34.986 1.00 36.38 108 VAL A N 1
ATOM 831 C CA . VAL A 1 108 ? -0.967 8.716 36.345 1.00 36.38 108 VAL A CA 1
ATOM 832 C C . VAL A 1 108 ? -2.186 8.880 37.259 1.00 36.38 108 VAL A C 1
ATOM 834 O O . VAL A 1 108 ? -2.773 9.955 37.356 1.00 36.38 108 VAL A O 1
ATOM 837 N N . SER A 1 109 ? -2.572 7.810 37.955 1.00 45.44 109 SER A N 1
ATOM 838 C CA . SER A 1 109 ? -3.439 7.912 39.132 1.00 45.44 109 SER A CA 1
ATOM 839 C C . SER A 1 109 ? -2.599 8.309 40.343 1.00 45.44 109 SER A C 1
ATOM 841 O O . SER A 1 109 ? -2.028 7.468 41.033 1.00 45.44 109 SER A O 1
ATOM 843 N N . THR A 1 110 ? -2.537 9.610 40.612 1.00 35.72 110 THR A N 1
ATOM 844 C CA . THR A 1 110 ? -2.111 10.136 41.912 1.00 35.72 110 THR A CA 1
ATOM 845 C C . THR A 1 110 ? -3.231 9.880 42.922 1.00 35.72 110 THR A C 1
ATOM 847 O O . THR A 1 110 ? -4.292 10.494 42.832 1.00 35.72 110 THR A O 1
ATOM 850 N N . GLY A 1 111 ? -3.019 8.954 43.860 1.00 33.56 111 GLY A N 1
ATOM 851 C CA . GLY A 1 111 ? -3.989 8.644 44.914 1.00 33.56 111 GLY A CA 1
ATOM 852 C C . GLY A 1 111 ? -3.614 7.411 45.739 1.00 33.56 111 GLY A C 1
ATOM 853 O O . GLY A 1 111 ? -4.054 6.310 45.439 1.00 33.56 111 GLY A O 1
ATOM 854 N N . GLU A 1 112 ? -2.755 7.655 46.725 1.00 35.41 112 GLU A N 1
ATOM 855 C CA . GLU A 1 112 ? -2.401 6.921 47.955 1.00 35.41 112 GLU A CA 1
ATOM 856 C C . GLU A 1 112 ? -3.015 5.524 48.254 1.00 35.41 112 GLU A C 1
ATOM 858 O O . GLU A 1 112 ? -4.219 5.349 48.411 1.00 35.41 112 GLU A O 1
ATOM 863 N N . THR A 1 113 ? -2.082 4.568 48.403 1.00 34.06 113 THR A N 1
ATOM 864 C CA . THR A 1 113 ? -1.922 3.493 49.415 1.00 34.06 113 THR A CA 1
ATOM 865 C C . THR A 1 113 ? -3.118 2.618 49.837 1.00 34.06 113 THR A C 1
ATOM 867 O O . THR A 1 113 ? -3.989 3.046 50.581 1.00 34.06 113 THR A O 1
ATOM 870 N N . GLU A 1 114 ? -3.080 1.329 49.468 1.00 35.53 114 GLU A N 1
ATOM 871 C CA . GLU A 1 114 ? -2.839 0.168 50.362 1.00 35.53 114 GLU A CA 1
ATOM 872 C C . GLU A 1 114 ? -3.345 -1.152 49.734 1.00 35.53 114 GLU A C 1
ATOM 874 O O . GLU A 1 114 ? -4.483 -1.256 49.293 1.00 35.53 114 GLU A O 1
ATOM 879 N N . SER A 1 115 ? -2.452 -2.151 49.743 1.00 35.38 115 SER A N 1
ATOM 880 C CA . SER A 1 115 ? -2.677 -3.604 49.848 1.00 35.38 115 SER A CA 1
ATOM 881 C C . SER A 1 115 ? -3.635 -4.336 48.887 1.00 35.38 115 SER A C 1
ATOM 883 O O . SER A 1 115 ? -4.849 -4.202 48.951 1.00 35.38 115 SER A O 1
ATOM 885 N N . THR A 1 116 ? -3.042 -5.284 48.150 1.00 32.34 116 THR A N 1
ATOM 886 C CA . THR A 1 116 ? -3.591 -6.630 47.884 1.00 32.34 116 THR A CA 1
ATOM 887 C C . THR A 1 116 ? -4.906 -6.718 47.107 1.00 32.34 116 THR A C 1
ATOM 889 O O . THR A 1 116 ? -5.991 -6.717 47.665 1.00 32.34 116 THR A O 1
ATOM 892 N N . ASP A 1 117 ? -4.790 -6.874 45.793 1.00 33.12 117 ASP A N 1
ATOM 893 C CA . ASP A 1 117 ? -5.177 -8.104 45.094 1.00 33.12 117 ASP A CA 1
ATOM 894 C C . ASP A 1 117 ? -4.922 -7.876 43.609 1.00 33.12 117 ASP A C 1
ATOM 896 O O . ASP A 1 117 ? -5.290 -6.845 43.041 1.00 33.12 117 ASP A O 1
ATOM 900 N N . SER A 1 118 ? -4.249 -8.825 42.965 1.00 40.41 118 SER A N 1
ATOM 901 C CA . SER A 1 118 ? -4.129 -8.848 41.514 1.00 40.41 118 SER A CA 1
ATOM 902 C C . SER A 1 118 ? -5.521 -9.094 40.919 1.00 40.41 118 SER A C 1
ATOM 904 O O . SER A 1 118 ? -5.867 -10.222 40.573 1.00 40.41 118 SER A O 1
ATOM 906 N N . GLU A 1 119 ? -6.341 -8.037 40.819 1.00 45.81 119 GLU A N 1
ATOM 907 C CA . GLU A 1 119 ? -7.530 -8.014 39.969 1.00 45.81 119 GLU A CA 1
ATOM 908 C C . GLU A 1 119 ? -7.022 -8.316 38.557 1.00 45.81 119 GLU A C 1
ATOM 910 O O . GLU A 1 119 ? -6.454 -7.461 37.876 1.00 45.81 119 GLU A O 1
ATOM 915 N N . THR A 1 120 ? -7.201 -9.566 38.130 1.00 41.38 120 THR A N 1
ATOM 916 C CA . THR A 1 120 ? -7.183 -9.925 36.717 1.00 41.38 120 THR A CA 1
ATOM 917 C C . THR A 1 120 ? -8.214 -9.004 36.078 1.00 41.38 120 THR A C 1
ATOM 919 O O . THR A 1 120 ? -9.408 -9.169 36.320 1.00 41.38 120 THR A O 1
ATOM 922 N N . GLN A 1 121 ? -7.753 -7.949 35.398 1.00 48.47 121 GLN A N 1
ATOM 923 C CA . GLN A 1 121 ? -8.607 -6.942 34.773 1.00 48.47 121 GLN A CA 1
ATOM 924 C C . GLN A 1 121 ? -9.424 -7.662 33.701 1.00 48.47 121 GLN A C 1
ATOM 926 O O . GLN A 1 121 ? -8.967 -7.860 32.576 1.00 48.47 121 GLN A O 1
ATOM 931 N N . ASN A 1 122 ? -10.609 -8.134 34.080 1.00 55.41 122 ASN A N 1
ATOM 932 C CA . ASN A 1 122 ? -11.527 -8.760 33.154 1.00 55.41 122 ASN A CA 1
ATOM 933 C C . ASN A 1 122 ? -11.945 -7.677 32.163 1.00 55.41 122 ASN A C 1
ATOM 935 O O . ASN A 1 122 ? -12.516 -6.656 32.540 1.00 55.41 122 ASN A O 1
ATOM 939 N N . THR A 1 123 ? -11.669 -7.902 30.881 1.00 59.84 123 THR A N 1
ATOM 940 C CA . THR A 1 123 ? -11.995 -6.973 29.786 1.00 59.84 123 THR A CA 1
ATOM 941 C C . THR A 1 123 ? -13.495 -6.697 29.654 1.00 59.84 123 THR A C 1
ATOM 943 O O . THR A 1 123 ? -13.888 -5.788 28.932 1.00 59.84 123 THR A O 1
ATOM 946 N N . ASN A 1 124 ? -14.331 -7.451 30.372 1.00 64.81 124 ASN A N 1
ATOM 947 C CA . ASN A 1 124 ? -15.774 -7.257 30.448 1.00 64.81 124 ASN A CA 1
ATOM 948 C C . ASN A 1 124 ? -16.184 -6.126 31.410 1.00 64.81 124 ASN A C 1
ATOM 950 O O . ASN A 1 124 ? -17.338 -5.705 31.376 1.00 64.81 124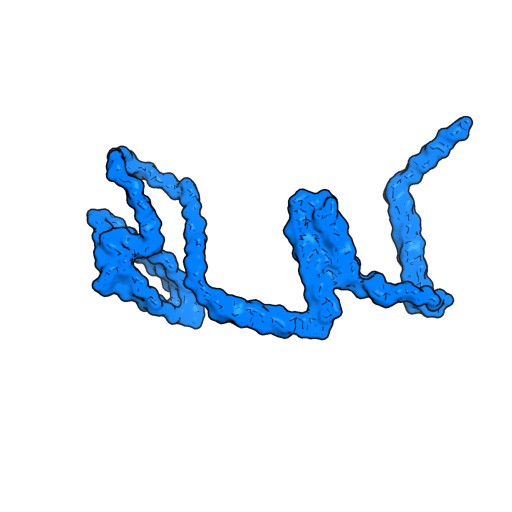 ASN A O 1
ATOM 954 N N . ASP A 1 125 ? -15.278 -5.643 32.266 1.00 75.56 125 ASP A N 1
ATOM 955 C CA . ASP A 1 125 ? -15.585 -4.654 33.307 1.00 75.56 125 ASP A CA 1
ATOM 956 C C . ASP A 1 125 ? -15.698 -3.216 32.764 1.00 75.56 125 ASP A C 1
ATOM 958 O O . ASP A 1 125 ? -16.264 -2.361 33.447 1.00 75.56 125 ASP A O 1
ATOM 962 N N . ILE A 1 126 ? -15.189 -2.942 31.553 1.00 72.31 126 ILE A N 1
ATOM 963 C CA . ILE A 1 126 ? -15.217 -1.624 30.893 1.00 72.31 126 ILE A CA 1
ATOM 964 C C . ILE A 1 126 ? -15.782 -1.759 29.471 1.00 72.31 126 ILE A C 1
ATOM 966 O O . ILE A 1 126 ? -15.437 -2.692 28.747 1.00 72.31 126 ILE A O 1
ATOM 970 N N . ILE A 1 127 ? -16.626 -0.814 29.046 1.00 79.94 127 ILE A N 1
ATOM 971 C CA . ILE A 1 127 ? -17.172 -0.764 27.678 1.00 79.94 127 ILE A CA 1
ATOM 972 C C . ILE A 1 127 ? -16.464 0.313 26.855 1.00 79.94 127 ILE A C 1
ATOM 974 O O . ILE A 1 127 ? -16.431 1.470 27.254 1.00 79.94 127 ILE A O 1
ATOM 978 N N . ASP A 1 128 ? -15.983 -0.061 25.672 1.00 75.62 128 ASP A N 1
ATOM 979 C CA . ASP A 1 128 ? -15.646 0.869 24.588 1.00 75.62 128 ASP A CA 1
ATOM 980 C C . ASP A 1 128 ? -16.426 0.445 23.338 1.00 75.62 128 ASP A C 1
ATOM 982 O O . ASP A 1 128 ? -16.379 -0.727 22.933 1.00 75.62 128 ASP A O 1
ATOM 986 N N . ASP A 1 129 ? -17.251 1.345 22.813 1.00 75.69 129 ASP A N 1
ATOM 987 C CA . ASP A 1 129 ? -18.091 1.105 21.643 1.00 75.69 129 ASP A CA 1
ATOM 988 C C . ASP A 1 129 ? -18.174 2.356 20.760 1.00 75.69 129 ASP A C 1
ATOM 990 O O . ASP A 1 129 ? -18.509 3.451 21.224 1.00 75.69 129 ASP A O 1
ATOM 994 N N . VAL A 1 130 ? -17.874 2.187 19.469 1.00 73.94 130 VAL A N 1
ATOM 995 C CA . VAL A 1 130 ? -17.880 3.258 18.466 1.00 73.94 130 VAL A CA 1
ATOM 996 C C . VAL A 1 130 ? -18.765 2.838 17.297 1.00 73.94 130 VAL A C 1
ATOM 998 O O . VAL A 1 130 ? -18.447 1.903 16.564 1.00 73.94 130 VAL A O 1
ATOM 1001 N N . SER A 1 131 ? -19.861 3.565 17.095 1.00 72.88 131 SER A N 1
ATOM 1002 C CA . SER A 1 131 ? -20.808 3.357 15.998 1.00 72.88 131 SER A CA 1
ATOM 1003 C C . SER A 1 131 ? -20.801 4.558 15.048 1.00 72.88 131 SER A C 1
ATOM 1005 O O . SER A 1 131 ? -20.980 5.706 15.460 1.00 72.88 131 SER A O 1
ATOM 1007 N N . ILE A 1 132 ? -20.562 4.305 13.755 1.00 69.31 132 ILE A N 1
ATOM 1008 C CA . ILE A 1 132 ? -20.405 5.379 12.757 1.00 69.31 132 ILE A CA 1
ATOM 1009 C C . ILE A 1 132 ? -21.579 5.423 11.768 1.00 69.31 132 ILE A C 1
ATOM 1011 O O . ILE A 1 132 ? -22.079 6.512 11.535 1.00 69.31 132 ILE A O 1
ATOM 1015 N N . PHE A 1 133 ? -22.085 4.292 11.252 1.00 58.47 133 PHE A N 1
ATOM 1016 C CA . PHE A 1 133 ? -23.147 4.278 10.216 1.00 58.47 133 PHE A CA 1
ATOM 1017 C C . PHE A 1 133 ? -24.246 3.217 10.424 1.00 58.47 133 PHE A C 1
ATOM 1019 O O . PHE A 1 133 ? -24.866 2.738 9.479 1.00 58.47 133 PHE A O 1
ATOM 1026 N N . GLY A 1 134 ? -24.492 2.835 11.672 1.00 64.38 134 GLY A N 1
ATOM 1027 C CA . GLY A 1 134 ? -25.466 1.814 12.043 1.00 64.38 134 GLY A CA 1
ATOM 1028 C C . GLY A 1 134 ? -25.225 1.390 13.483 1.00 64.38 134 GLY A C 1
ATOM 1029 O O . GLY A 1 134 ? -24.074 1.287 13.910 1.00 64.38 134 GLY A O 1
ATOM 1030 N N . GLY A 1 135 ? -26.307 1.231 14.237 1.00 64.62 135 GLY A N 1
ATOM 1031 C CA . GLY A 1 135 ? -26.244 0.822 15.631 1.00 64.62 135 GLY A CA 1
ATOM 1032 C C . GLY A 1 135 ? -26.024 -0.668 15.813 1.00 64.62 135 GLY A C 1
ATOM 1033 O O . GLY A 1 135 ? -26.449 -1.463 14.978 1.00 64.62 135 GLY A O 1
ATOM 1034 N N . GLY A 1 136 ? -25.371 -1.041 16.910 1.00 65.69 136 GLY A N 1
ATOM 1035 C CA . GLY A 1 136 ? -25.243 -2.425 17.357 1.00 65.69 136 GLY A CA 1
ATOM 1036 C C . GLY A 1 136 ? -25.880 -2.619 18.732 1.00 65.69 136 GLY A C 1
ATOM 1037 O O . GLY A 1 136 ? -26.006 -1.665 19.499 1.00 65.69 136 GLY A O 1
ATOM 1038 N N . THR A 1 137 ? -26.262 -3.858 19.045 1.00 71.38 137 THR A N 1
ATOM 1039 C CA . THR A 1 137 ? -26.693 -4.248 20.394 1.00 71.38 137 THR A CA 1
ATOM 1040 C C . THR A 1 137 ? -25.529 -4.928 21.111 1.00 71.38 137 THR A C 1
ATOM 1042 O O . THR A 1 137 ? -25.010 -5.946 20.644 1.00 71.38 137 THR A O 1
ATOM 1045 N N . LYS A 1 138 ? -25.111 -4.391 22.258 1.00 73.06 138 LYS A N 1
ATOM 1046 C CA . LYS A 1 138 ? -24.021 -4.926 23.082 1.00 73.06 138 LYS A CA 1
ATOM 1047 C C . LYS A 1 138 ? -24.570 -5.410 24.420 1.00 73.06 138 LYS A C 1
ATOM 1049 O O . LYS A 1 138 ? -25.166 -4.649 25.176 1.00 73.06 138 LYS A O 1
ATOM 1054 N N . ARG A 1 139 ? -24.360 -6.690 24.736 1.00 77.06 139 ARG A N 1
ATOM 1055 C CA . ARG A 1 139 ? -24.727 -7.263 26.038 1.00 77.06 139 ARG A CA 1
ATOM 1056 C C . ARG A 1 139 ? -23.507 -7.293 26.947 1.00 77.06 139 ARG A C 1
ATOM 1058 O O . ARG A 1 139 ? -22.467 -7.822 26.564 1.00 77.06 139 ARG A O 1
ATOM 1065 N N . VAL A 1 140 ? -23.647 -6.734 28.141 1.00 77.50 140 VAL A N 1
ATOM 1066 C CA . VAL A 1 140 ? -22.569 -6.597 29.122 1.00 77.50 140 VAL A CA 1
ATOM 1067 C C . VAL A 1 140 ? -22.907 -7.469 30.320 1.00 77.50 140 VAL A C 1
ATOM 1069 O O . VAL A 1 140 ? -23.976 -7.339 30.914 1.00 77.50 140 VAL A O 1
ATOM 1072 N N . THR A 1 141 ? -22.003 -8.385 30.654 1.00 76.81 141 THR A N 1
ATOM 1073 C CA . THR A 1 141 ? -22.190 -9.374 31.724 1.00 76.81 141 THR A CA 1
ATOM 1074 C C . THR A 1 141 ? -20.976 -9.386 32.654 1.00 76.81 141 THR A C 1
ATOM 1076 O O . THR A 1 141 ? -20.288 -10.399 32.783 1.00 76.81 141 THR A O 1
ATOM 1079 N N . SER A 1 142 ? -20.647 -8.229 33.234 1.00 76.31 142 SER A N 1
ATOM 1080 C CA . SER A 1 142 ? -19.561 -8.104 34.214 1.00 76.31 142 SER A CA 1
ATOM 1081 C C . SER A 1 142 ? -20.106 -8.078 35.632 1.00 76.31 142 SER A C 1
ATOM 1083 O O . SER A 1 142 ? -21.075 -7.379 35.914 1.00 76.31 142 SER A O 1
ATOM 1085 N N . ASN A 1 143 ? -19.436 -8.791 36.537 1.00 77.38 143 ASN A N 1
ATOM 1086 C CA . ASN A 1 143 ? -19.742 -8.789 37.967 1.00 77.38 143 ASN A CA 1
ATOM 1087 C C . ASN A 1 143 ? -19.073 -7.626 38.732 1.00 77.38 143 ASN A C 1
ATOM 1089 O O . ASN A 1 143 ? -19.211 -7.539 39.950 1.00 77.38 143 ASN A O 1
ATOM 1093 N N . ASN A 1 144 ? -18.313 -6.770 38.044 1.00 77.12 144 ASN A N 1
ATOM 1094 C CA . ASN A 1 144 ? -17.555 -5.666 38.628 1.00 77.12 144 ASN A CA 1
ATOM 1095 C C . ASN A 1 144 ? -17.494 -4.479 37.656 1.00 77.12 144 ASN A C 1
ATOM 1097 O O . ASN A 1 144 ? -16.423 -3.931 37.413 1.00 77.12 144 ASN A O 1
ATOM 1101 N N . PHE A 1 145 ? -18.629 -4.114 37.057 1.00 79.81 145 PHE A N 1
ATOM 1102 C CA . PHE A 1 145 ? -18.696 -3.094 36.013 1.00 79.81 145 PHE A CA 1
ATOM 1103 C C . PHE A 1 145 ? -18.190 -1.741 36.527 1.00 79.81 145 PHE A C 1
ATOM 1105 O O . PHE A 1 145 ? -18.681 -1.249 37.546 1.00 79.81 145 PHE A O 1
ATOM 1112 N N . LYS A 1 146 ? -17.211 -1.166 35.817 1.00 79.31 146 LYS A N 1
ATOM 1113 C CA . LYS A 1 146 ? -16.468 0.051 36.189 1.00 79.31 146 LYS A CA 1
ATOM 1114 C C . LYS A 1 146 ? -16.884 1.283 35.375 1.00 79.31 146 LYS A C 1
ATOM 1116 O O . LYS A 1 146 ? -16.566 2.397 35.780 1.00 79.31 146 LYS A O 1
ATOM 1121 N N . GLY A 1 147 ? -17.593 1.107 34.257 1.00 75.12 147 GLY A N 1
ATOM 1122 C CA . GLY A 1 147 ? -17.999 2.206 33.374 1.00 75.12 147 GLY A CA 1
ATOM 1123 C C . GLY A 1 147 ? -17.592 2.004 31.915 1.00 75.12 147 GLY A C 1
ATOM 1124 O O . GLY A 1 147 ? -17.260 0.894 31.496 1.00 75.12 147 GLY A O 1
ATOM 1125 N N . GLY A 1 148 ? -17.629 3.066 31.113 1.00 77.38 148 GLY A N 1
ATOM 1126 C CA . GLY A 1 148 ? -17.217 2.979 29.711 1.00 77.38 148 GLY A CA 1
ATOM 1127 C C . GLY A 1 148 ? -17.552 4.193 28.854 1.00 77.38 148 GLY A C 1
ATOM 1128 O O . GLY A 1 148 ? -18.265 5.097 29.285 1.00 77.38 148 GLY A O 1
ATOM 1129 N N . LYS A 1 149 ? -17.052 4.189 27.618 1.00 79.31 149 LYS A N 1
ATOM 1130 C CA . LYS A 1 149 ? -17.286 5.232 26.620 1.00 79.31 149 LYS A CA 1
ATOM 1131 C C . LYS A 1 149 ? -18.098 4.684 25.452 1.00 79.31 149 LYS A C 1
ATOM 1133 O O . LYS A 1 149 ? -17.765 3.653 24.873 1.00 79.31 149 LYS A O 1
ATOM 1138 N N . LEU A 1 150 ? -19.151 5.411 25.093 1.00 78.19 150 LEU A N 1
ATOM 1139 C CA . LEU A 1 150 ? -20.009 5.130 23.945 1.00 78.19 150 LEU A CA 1
ATOM 1140 C C . LEU A 1 150 ? -19.964 6.317 22.988 1.00 78.19 150 LEU A C 1
ATOM 1142 O O . LEU A 1 150 ? -20.355 7.430 23.342 1.00 78.19 150 LEU A O 1
ATOM 1146 N N . THR A 1 151 ? -19.495 6.081 21.768 1.00 79.12 151 THR A N 1
ATOM 1147 C CA . THR A 1 151 ? -19.398 7.102 20.720 1.00 79.12 151 THR A CA 1
ATOM 1148 C C . THR A 1 151 ? -20.327 6.751 19.565 1.00 79.12 151 THR A C 1
ATOM 1150 O O . THR A 1 151 ? -20.199 5.687 18.960 1.00 79.12 151 THR A O 1
ATOM 1153 N N . ALA A 1 152 ? -21.250 7.651 19.232 1.00 77.94 152 ALA A N 1
ATOM 1154 C CA . ALA A 1 152 ? -22.159 7.507 18.098 1.00 77.94 152 ALA A CA 1
ATOM 1155 C C . ALA A 1 152 ? -22.098 8.748 17.199 1.00 77.94 152 ALA A C 1
ATOM 1157 O O . ALA A 1 152 ? -22.281 9.870 17.676 1.00 77.94 152 ALA A O 1
ATOM 1158 N N . ILE A 1 153 ? -21.827 8.552 15.904 1.00 74.31 153 ILE A N 1
ATOM 1159 C CA . ILE A 1 153 ? -21.607 9.664 14.960 1.00 74.31 153 ILE A CA 1
ATOM 1160 C C . ILE A 1 153 ? -22.782 9.843 13.983 1.00 74.31 153 ILE A C 1
ATOM 1162 O O . ILE A 1 153 ? -23.191 10.972 13.762 1.00 74.31 153 ILE A O 1
ATOM 1166 N N . PHE A 1 154 ? -23.401 8.768 13.473 1.00 71.31 154 PHE A N 1
ATOM 1167 C CA . PHE A 1 154 ? -24.616 8.858 12.636 1.00 71.31 154 PHE A CA 1
ATOM 1168 C C . PHE A 1 154 ? -25.647 7.744 12.936 1.00 71.31 154 PHE A C 1
ATOM 1170 O O . PHE A 1 154 ? -26.310 7.227 12.041 1.00 71.31 154 PHE A O 1
ATOM 1177 N N . GLY A 1 155 ? -25.784 7.353 14.212 1.00 72.19 155 GLY A N 1
ATOM 1178 C CA . GLY A 1 155 ? -26.672 6.273 14.674 1.00 72.19 155 GLY A CA 1
ATOM 1179 C C . GLY A 1 155 ? -26.885 6.266 16.197 1.00 72.19 155 GLY A C 1
ATOM 1180 O O . GLY A 1 155 ? -26.771 7.304 16.848 1.00 72.19 155 GLY A O 1
ATOM 1181 N N . GLY A 1 156 ? -27.195 5.101 16.774 1.00 72.56 156 GLY A N 1
ATOM 1182 C CA . GLY A 1 156 ? -27.279 4.872 18.226 1.00 72.56 156 GLY A CA 1
ATOM 1183 C C . GLY A 1 156 ? -26.724 3.493 18.595 1.00 72.56 156 GLY A C 1
ATOM 1184 O O . GLY A 1 156 ? -26.545 2.676 17.708 1.00 72.56 156 GLY A O 1
ATOM 1185 N N . SER A 1 157 ? -26.440 3.220 19.866 1.00 75.25 157 SER A N 1
ATOM 1186 C CA . SER A 1 157 ? -26.005 1.894 20.335 1.00 75.25 157 SER A CA 1
ATOM 1187 C C . SER A 1 157 ? -26.927 1.445 21.466 1.00 75.25 157 SER A C 1
ATOM 1189 O O . SER A 1 157 ? -27.259 2.251 22.340 1.00 75.25 157 SER A O 1
ATOM 1191 N N . GLU A 1 158 ? -27.385 0.195 21.424 1.00 79.06 158 GLU A N 1
ATOM 1192 C CA . GLU A 1 158 ? -28.218 -0.401 22.469 1.00 79.06 158 GLU A CA 1
ATOM 1193 C C . GLU A 1 158 ? -27.338 -1.234 23.392 1.00 79.06 158 GLU A C 1
ATOM 1195 O O . GLU A 1 158 ? -26.647 -2.152 22.949 1.00 79.06 158 GLU A O 1
ATOM 1200 N N . VAL A 1 159 ? -27.365 -0.940 24.690 1.00 81.69 159 VAL A N 1
ATOM 1201 C CA . VAL A 1 159 ? -26.541 -1.656 25.667 1.00 81.69 159 VAL A CA 1
ATOM 1202 C C . VAL A 1 159 ? -27.428 -2.301 26.719 1.00 81.69 159 VAL A C 1
ATOM 1204 O O . VAL A 1 159 ? -28.180 -1.620 27.412 1.00 81.69 159 VAL A O 1
ATOM 1207 N N . HIS A 1 160 ? -27.346 -3.626 26.838 1.00 83.56 160 HIS A N 1
ATOM 1208 C CA . HIS A 1 160 ? -28.120 -4.403 27.806 1.00 83.56 160 HIS A CA 1
ATOM 1209 C C . HIS A 1 160 ? -27.225 -4.847 28.965 1.00 83.56 160 HIS A C 1
ATOM 1211 O O . HIS A 1 160 ? -26.227 -5.541 28.756 1.00 83.56 160 HIS A O 1
ATOM 1217 N N . PHE A 1 161 ? -27.630 -4.501 30.188 1.00 83.06 161 PHE A N 1
ATOM 1218 C CA . PHE A 1 161 ? -26.894 -4.768 31.433 1.00 83.06 161 PHE A CA 1
ATOM 1219 C C . PHE A 1 161 ? -27.553 -5.833 32.325 1.00 83.06 161 PHE A C 1
ATOM 1221 O O . PHE A 1 161 ? -27.218 -5.946 33.499 1.00 83.06 161 PHE A O 1
ATOM 1228 N N . GLU A 1 162 ? -28.498 -6.611 31.792 1.00 77.69 162 GLU A N 1
ATOM 1229 C CA . GLU A 1 162 ? -29.389 -7.504 32.559 1.00 77.69 162 GLU A CA 1
ATOM 1230 C C . GLU A 1 162 ? -28.670 -8.492 33.498 1.00 77.69 162 GLU A C 1
ATOM 1232 O O . GLU A 1 162 ? -29.245 -8.892 34.503 1.00 77.69 162 GLU A O 1
ATOM 1237 N N . ASN A 1 163 ? -27.414 -8.854 33.205 1.00 79.81 163 ASN A N 1
ATOM 1238 C CA . ASN A 1 163 ? -26.593 -9.747 34.033 1.00 79.81 163 ASN A CA 1
ATOM 1239 C C . ASN A 1 163 ? -25.279 -9.080 34.478 1.00 79.81 163 ASN A C 1
ATOM 1241 O O . ASN A 1 163 ? -24.230 -9.726 34.487 1.00 79.81 163 ASN A O 1
ATOM 1245 N N . SER A 1 164 ? -25.308 -7.779 34.781 1.00 79.81 164 SER A N 1
ATOM 1246 C CA . SER A 1 164 ? -24.136 -7.030 35.239 1.00 79.81 164 SER A CA 1
ATOM 1247 C C . SER A 1 164 ? -24.299 -6.535 36.680 1.00 79.81 164 SER A C 1
ATOM 1249 O O . SER A 1 164 ? -25.347 -6.012 37.049 1.00 79.81 164 SER A O 1
ATOM 1251 N N . LEU A 1 165 ? -23.244 -6.660 37.490 1.00 79.38 165 LEU A N 1
ATOM 1252 C CA . LEU A 1 165 ? -23.141 -6.085 38.832 1.00 79.38 165 LEU A CA 1
ATOM 1253 C C . LEU A 1 165 ? -22.156 -4.912 38.828 1.00 79.38 165 LEU A C 1
ATOM 1255 O O . LEU A 1 165 ? -21.080 -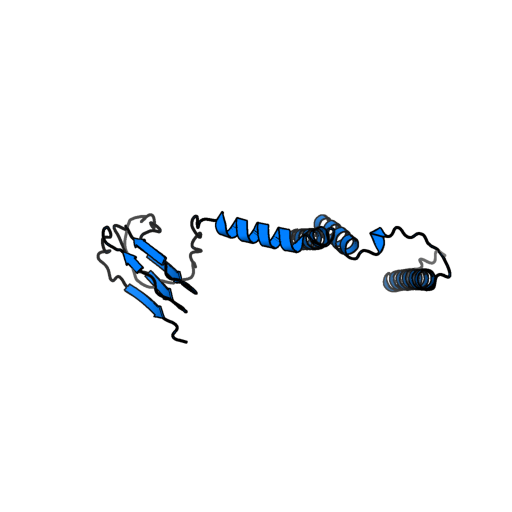4.985 38.234 1.00 79.38 165 LEU A O 1
ATOM 1259 N N . LEU A 1 166 ? -22.532 -3.828 39.504 1.00 75.06 166 LEU A N 1
ATOM 1260 C CA . LEU A 1 166 ? -21.723 -2.615 39.619 1.00 75.06 166 LEU A CA 1
ATOM 1261 C C . LEU A 1 166 ? -20.596 -2.794 40.640 1.00 75.06 166 LEU A C 1
ATOM 1263 O O . LEU A 1 166 ? -20.812 -3.345 41.724 1.00 75.06 166 LEU A O 1
ATOM 1267 N N . LYS A 1 167 ? -19.412 -2.239 40.352 1.00 76.81 167 LYS A N 1
ATOM 1268 C CA . LYS A 1 167 ? -18.361 -2.103 41.367 1.00 76.81 167 LYS A CA 1
ATOM 1269 C C . LYS A 1 167 ? -18.842 -1.166 42.478 1.00 76.81 167 LYS A C 1
ATOM 1271 O O . LYS A 1 167 ? -19.490 -0.157 42.214 1.00 76.81 167 LYS A O 1
ATOM 1276 N N . LYS A 1 168 ? -18.451 -1.440 43.729 1.00 71.56 168 LYS A N 1
ATOM 1277 C CA . LYS A 1 168 ? -18.812 -0.656 44.937 1.00 71.56 168 LYS A CA 1
ATOM 1278 C C . LYS A 1 168 ? -18.264 0.795 44.953 1.00 71.56 168 LYS A C 1
ATOM 1280 O O . LYS A 1 168 ? -18.410 1.489 45.954 1.00 71.56 168 LYS A O 1
ATOM 1285 N N . LYS A 1 169 ? -17.604 1.246 43.878 1.00 72.31 169 LYS A N 1
ATOM 1286 C CA . LYS A 1 169 ? -17.033 2.595 43.692 1.00 72.31 169 LYS A CA 1
ATOM 1287 C C . LYS A 1 169 ? -17.864 3.394 42.665 1.00 72.31 169 LYS A C 1
ATOM 1289 O O . LYS A 1 169 ? -18.885 2.914 42.187 1.00 72.31 169 LYS A O 1
ATOM 1294 N N . LYS A 1 170 ? -17.460 4.633 42.363 1.00 68.81 170 LYS A N 1
ATOM 1295 C CA . LYS A 1 170 ? -18.091 5.472 41.329 1.00 68.81 170 LYS A CA 1
ATOM 1296 C C . LYS A 1 170 ? -17.919 4.807 39.956 1.00 68.81 170 LYS A C 1
ATOM 1298 O O . LYS A 1 170 ? -16.792 4.485 39.595 1.00 68.81 170 LYS A O 1
ATOM 1303 N N . ASN A 1 171 ? -19.016 4.620 39.226 1.00 75.06 171 ASN A N 1
ATOM 1304 C CA . ASN A 1 171 ? -19.022 4.067 37.871 1.00 75.06 171 ASN A CA 1
ATOM 1305 C C . ASN A 1 171 ? -19.627 5.121 36.944 1.00 75.06 171 ASN A C 1
ATOM 1307 O O . ASN A 1 171 ? -20.707 5.636 37.240 1.00 75.06 171 ASN A O 1
ATOM 1311 N N . GLU A 1 172 ? -18.939 5.459 35.858 1.00 82.19 172 GLU A N 1
ATOM 1312 C CA . GLU A 1 172 ? -19.362 6.513 34.932 1.00 82.19 172 GLU A CA 1
ATOM 1313 C C . GLU A 1 172 ? -19.457 5.974 33.508 1.00 82.19 172 GLU A C 1
ATOM 1315 O O . GLU A 1 172 ? -18.629 5.176 33.067 1.00 82.19 172 GLU A O 1
ATOM 1320 N N . ILE A 1 173 ? -20.496 6.404 32.796 1.00 77.94 173 ILE A N 1
ATOM 1321 C CA . ILE A 1 173 ? -20.654 6.135 31.372 1.00 77.94 173 ILE A CA 1
ATOM 1322 C C . ILE A 1 173 ? -20.615 7.475 30.652 1.00 77.94 173 ILE A C 1
ATOM 1324 O O . ILE A 1 173 ? -21.480 8.325 30.863 1.00 77.94 173 ILE A O 1
ATOM 1328 N N . GLU A 1 174 ? -19.616 7.650 29.795 1.00 81.75 174 GLU A N 1
ATOM 1329 C CA . GLU A 1 174 ? -19.498 8.821 28.936 1.00 81.75 174 GLU A CA 1
ATOM 1330 C C . GLU A 1 174 ? -20.148 8.532 27.585 1.00 81.75 174 GLU A C 1
ATOM 1332 O O . GLU A 1 174 ? -19.768 7.595 26.877 1.00 81.75 174 GLU A O 1
ATOM 1337 N N . GLN A 1 175 ? -21.124 9.356 27.211 1.00 79.50 175 GLN A N 1
ATOM 1338 C CA . GLN A 1 175 ? -21.793 9.267 25.919 1.00 79.50 175 GLN A CA 1
ATOM 1339 C C . GLN A 1 175 ? -21.423 10.472 25.057 1.00 79.50 175 GLN A C 1
ATOM 1341 O O . GLN A 1 175 ? -21.696 11.615 25.420 1.00 79.50 175 GLN A O 1
ATOM 1346 N N . TYR A 1 176 ? -20.852 10.212 23.882 1.00 79.81 176 TYR A N 1
ATOM 1347 C CA . TYR A 1 176 ? -20.610 11.229 22.866 1.00 79.81 176 TYR A CA 1
ATOM 1348 C C . TYR A 1 176 ? -21.507 10.988 21.654 1.00 79.81 176 TYR A C 1
ATOM 1350 O O . TYR A 1 176 ? -21.456 9.927 21.027 1.00 79.81 176 TYR A O 1
ATOM 1358 N N . ARG A 1 177 ? -22.319 11.995 21.317 1.00 74.00 177 ARG A N 1
ATOM 1359 C CA . ARG A 1 177 ? -23.192 12.003 20.142 1.00 74.00 177 ARG A CA 1
ATOM 1360 C C . ARG A 1 177 ? -22.792 13.151 19.224 1.00 74.00 177 ARG A C 1
ATOM 1362 O O . ARG A 1 177 ? -22.899 14.310 19.617 1.00 74.00 177 ARG A O 1
ATOM 1369 N N . SER A 1 178 ? -22.361 12.833 18.007 1.00 75.88 178 SER A N 1
ATOM 1370 C CA . SER A 1 178 ? -22.170 13.837 16.960 1.00 75.88 178 SER A CA 1
ATOM 1371 C C . SER A 1 178 ? -23.514 14.056 16.268 1.00 75.88 178 SER A C 1
ATOM 1373 O O . SER A 1 178 ? -24.037 13.144 15.637 1.00 75.88 178 SER A O 1
ATOM 1375 N N . ASN A 1 179 ? -24.130 15.223 16.453 1.00 61.94 179 ASN A N 1
ATOM 1376 C CA . ASN A 1 179 ? -25.272 15.624 15.636 1.00 61.94 179 ASN A CA 1
ATOM 1377 C C . ASN A 1 179 ? -24.712 16.439 14.463 1.00 61.94 179 ASN A C 1
ATOM 1379 O O . ASN A 1 179 ? -24.123 17.496 14.695 1.00 61.94 179 ASN A O 1
ATOM 1383 N N . GLY A 1 180 ? -24.844 15.906 13.248 1.00 55.97 180 GLY A N 1
ATOM 1384 C CA . GLY A 1 180 ? -24.666 16.658 12.004 1.00 55.97 180 GLY A CA 1
ATOM 1385 C C . GLY A 1 180 ? -25.930 17.418 11.639 1.00 55.97 180 GLY A C 1
ATOM 1386 O O . GLY A 1 180 ? -27.025 16.883 11.930 1.00 55.97 180 GLY A O 1
#

Foldseek 3Di:
DDPPPPPPVVNVVVVVVVVVVVVVVCCVVVVDVPVPPVVVVQVLVVLLVVLVVCCVPDPDNPSSVVSNVVSVCVVDPPCVVVVVVVVVVVVVVPPPDDDPDPDDPPPDDPDDDDDDDPPPPDPLQEDDEAAEAEEEEAEGAAAARAEYEYHYEHYDYHYHDPRYHYHPDDHYYHYHYHDD

pLDDT: mean 71.76, std 15.93, range [32.34, 95.25]

Radius of gyration: 30.45 Å; chains: 1; bounding box: 84×30×86 Å

Sequence (180 aa)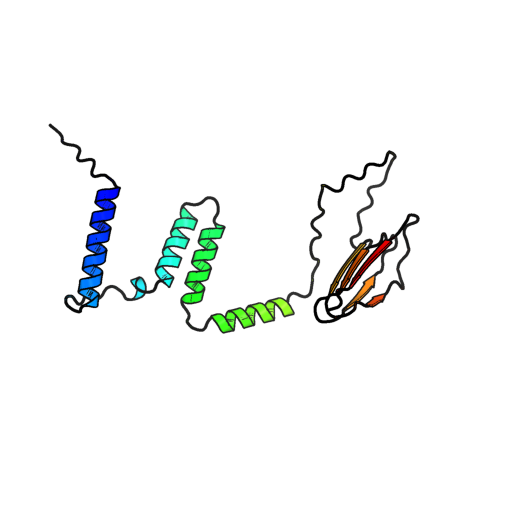:
MNNQNNLSARLVAGIVLIALGALFLLDNYGIINFSLPNFLFHWEYILIGIGIYILSTSQNKTAGIILIAVGALNLFPGSWPLLLVGLGAYIILKRNSSVNNYVDPNFVSTGETESTDSETQNTNDIIDDVSIFGGGTKRVTSNNFKGGKLTAIFGGSEVHFENSLLKKKKNEIEQYRSNG

Secondary structure (DSSP, 8-state):
--------HHHHHHHHHHHHHHHHHHHHTTSS-----GGGT-HHHHHHHHHHHHHHH-S-HHHHHHHHHHHHHHTSTTHHHHHHHHHHHHHHH-----------TT----------------TTSEEEEEESSS--EEE---TTB-EEEEEESSS--EEE-TT--B-SS--EEEEEE---